Protein AF-A0A7S3TAB7-F1 (afdb_monomer_lite)

Secondary structure (DSSP, 8-state):
----S---SS-EEE-TT--TTSTTBSTTSS-TTEEE-SSTTSTTSPPPGGG---SSS---SS--SS-EEE-TT--TTSTTBSTTSS-TTEEE-SSGGGTTSPPPS--

Radius of gyration: 15.65 Å; chains: 1; bounding box: 39×36×40 Å

Sequence (107 aa):
ESPSPREPMTPYFWDETCTMGQLGCRADGLHDKCRFCGMRPFDSIKCPDNVHIPDNECWFKNEQDMPHYWDPDCKLGELGCWADGIHAQCRFCGKGAYAEIDCPTEQ

pLDDT: mean 90.1, std 11.46, range [40.16, 97.38]

Organism: NCBI:txid141414

Foldseek 3Di:
DDPDQDQDQFQWDFAPVFAPPDAQACVSVPHRRIGGDQAPPRVVHHDDCVSPDDPQFQDTPDDDPFDWDFAPPAAPPDAQACVNRRHRRIGTACDDPRVVHDHDPDD

Structure (mmCIF, N/CA/C/O backbone):
data_AF-A0A7S3TAB7-F1
#
_entry.id   AF-A0A7S3TAB7-F1
#
loop_
_atom_site.group_PDB
_atom_site.id
_atom_site.type_symbol
_atom_site.label_atom_id
_atom_site.label_alt_id
_atom_site.label_comp_id
_atom_site.label_asym_id
_atom_site.label_entity_id
_atom_site.label_seq_id
_atom_site.pdbx_PDB_ins_code
_atom_site.Cartn_x
_atom_site.Cartn_y
_atom_site.Cartn_z
_atom_site.occupancy
_atom_site.B_iso_or_equiv
_atom_site.auth_seq_id
_atom_site.auth_comp_id
_atom_site.auth_asym_id
_atom_site.auth_atom_id
_atom_site.pdbx_PDB_model_num
ATOM 1 N N . GLU A 1 1 ? 1.694 27.333 -14.365 1.00 40.16 1 GLU A N 1
ATOM 2 C CA . GLU A 1 1 ? 2.476 26.211 -13.816 1.00 40.16 1 GLU A CA 1
ATOM 3 C C . GLU A 1 1 ? 1.849 24.925 -14.329 1.00 40.16 1 GLU A C 1
ATOM 5 O O . GLU A 1 1 ? 0.667 24.706 -14.098 1.00 40.16 1 GLU A O 1
ATOM 10 N N . SER A 1 2 ? 2.560 24.169 -15.164 1.00 46.19 2 SER A N 1
ATOM 11 C CA . SER A 1 2 ? 2.067 22.873 -15.647 1.00 46.19 2 SER A CA 1
ATOM 12 C C . SER A 1 2 ? 2.182 21.869 -14.500 1.00 46.19 2 SER A C 1
ATOM 14 O O . SER A 1 2 ? 3.268 21.792 -13.926 1.00 46.19 2 SER A O 1
ATOM 16 N N . PRO A 1 3 ? 1.133 21.106 -14.142 1.00 49.75 3 PRO A N 1
ATOM 17 C CA . PRO A 1 3 ? 1.284 20.067 -13.136 1.00 49.75 3 PRO A CA 1
ATOM 18 C C . PRO A 1 3 ? 2.304 19.050 -13.654 1.00 49.75 3 PRO A C 1
ATOM 20 O O . PRO A 1 3 ? 2.165 18.540 -14.770 1.00 49.75 3 PRO A O 1
ATOM 23 N N . SER A 1 4 ? 3.348 18.814 -12.859 1.00 59.00 4 SER A N 1
ATOM 24 C CA . SER A 1 4 ? 4.349 17.767 -13.062 1.00 59.00 4 SER A CA 1
ATOM 25 C C . SER A 1 4 ? 3.677 16.451 -13.478 1.00 59.00 4 SER A C 1
ATOM 27 O O . SER A 1 4 ? 2.543 16.204 -13.049 1.00 59.00 4 SER A O 1
ATOM 29 N N . PRO A 1 5 ? 4.321 15.606 -14.312 1.00 56.56 5 PRO A N 1
ATOM 30 C CA . PRO A 1 5 ? 3.785 14.285 -14.637 1.00 56.56 5 PRO A CA 1
ATOM 31 C C . PRO A 1 5 ? 3.386 13.607 -13.327 1.00 56.56 5 PRO A C 1
ATOM 33 O O . PRO A 1 5 ? 4.208 13.493 -12.424 1.00 56.56 5 PRO A O 1
ATOM 36 N N . ARG A 1 6 ? 2.084 13.322 -13.194 1.00 66.06 6 ARG A N 1
ATOM 37 C CA . ARG A 1 6 ? 1.421 12.982 -11.929 1.00 66.06 6 ARG A CA 1
ATOM 38 C C . ARG A 1 6 ? 2.211 11.883 -11.255 1.00 66.06 6 ARG A C 1
ATOM 40 O O . ARG A 1 6 ? 2.212 10.755 -11.746 1.00 66.06 6 ARG A O 1
ATOM 47 N N . GLU A 1 7 ? 2.896 12.220 -10.174 1.00 74.88 7 GLU A N 1
ATOM 48 C CA . GLU A 1 7 ? 3.631 11.193 -9.475 1.00 74.88 7 GLU A CA 1
ATOM 49 C C . GLU A 1 7 ? 2.651 10.109 -8.998 1.00 74.88 7 GLU A C 1
ATOM 51 O O . GLU A 1 7 ? 1.561 10.442 -8.519 1.00 74.88 7 GLU A O 1
ATOM 56 N N . PRO A 1 8 ? 3.002 8.821 -9.123 1.00 84.31 8 PRO A N 1
ATOM 57 C CA . PRO A 1 8 ? 2.104 7.749 -8.715 1.00 84.31 8 PRO A CA 1
ATOM 58 C C . PRO A 1 8 ? 1.806 7.789 -7.214 1.00 84.31 8 PRO A C 1
ATOM 60 O O . PRO A 1 8 ? 2.683 8.164 -6.437 1.00 84.31 8 PRO A O 1
ATOM 63 N N . MET A 1 9 ? 0.598 7.368 -6.815 1.00 86.94 9 MET A N 1
ATOM 64 C CA . MET A 1 9 ? 0.175 7.283 -5.403 1.00 86.94 9 MET A CA 1
ATOM 65 C C . MET A 1 9 ? 0.739 6.030 -4.709 1.00 86.94 9 MET A C 1
ATOM 67 O O . MET A 1 9 ? 1.416 6.143 -3.701 1.00 86.94 9 MET A O 1
ATOM 71 N N . THR A 1 10 ? 0.534 4.840 -5.273 1.00 92.12 10 THR A N 1
ATOM 72 C CA . THR A 1 10 ? 1.627 4.106 -5.918 1.00 92.12 10 THR A CA 1
ATOM 73 C C . THR A 1 10 ? 3.027 4.063 -5.275 1.00 92.12 10 THR A C 1
ATOM 75 O O . THR A 1 10 ? 3.862 4.729 -5.881 1.00 92.12 10 THR A O 1
ATOM 78 N N . PRO A 1 11 ? 3.389 3.366 -4.171 1.00 94.12 11 PRO A N 1
ATOM 79 C CA . PRO A 1 11 ? 4.804 3.273 -3.799 1.00 94.12 11 PRO A CA 1
ATOM 80 C C . PRO A 1 11 ? 5.611 2.627 -4.927 1.00 94.12 11 PRO A C 1
ATOM 82 O O . PRO A 1 11 ? 5.169 1.651 -5.542 1.00 94.12 11 PRO A O 1
ATOM 85 N N . TYR A 1 12 ? 6.792 3.167 -5.211 1.00 94.75 12 TYR A N 1
ATOM 86 C CA . TYR A 1 12 ? 7.675 2.637 -6.242 1.00 94.75 12 TYR A CA 1
ATOM 87 C C . TYR A 1 12 ? 9.140 2.776 -5.855 1.00 94.75 12 TYR A C 1
ATOM 89 O O . TYR A 1 12 ? 9.517 3.600 -5.024 1.00 94.75 12 TYR A O 1
ATOM 97 N N . PHE A 1 13 ? 9.976 1.971 -6.498 1.00 95.75 13 PHE A N 1
ATOM 98 C CA . PHE A 1 13 ? 11.422 2.011 -6.352 1.00 95.75 13 PHE A CA 1
ATOM 99 C C . PHE A 1 13 ? 12.106 1.718 -7.688 1.00 95.75 13 PHE A C 1
ATOM 101 O O . PHE A 1 13 ? 11.468 1.315 -8.663 1.00 95.75 13 PHE A O 1
ATOM 108 N N . TRP A 1 14 ? 13.414 1.948 -7.738 1.00 95.75 14 TRP A N 1
ATOM 109 C CA . TRP A 1 14 ? 14.228 1.589 -8.892 1.00 95.75 14 TRP A CA 1
ATOM 110 C C . TRP A 1 14 ? 14.688 0.132 -8.780 1.00 95.75 14 TRP A C 1
ATOM 112 O O . TRP A 1 14 ? 15.402 -0.224 -7.844 1.00 95.75 14 TRP A O 1
ATOM 122 N N . ASP A 1 15 ? 14.287 -0.701 -9.736 1.00 96.75 15 ASP A N 1
ATOM 123 C CA . ASP A 1 15 ? 14.603 -2.127 -9.802 1.00 96.75 15 ASP A CA 1
ATOM 124 C C . ASP A 1 15 ? 15.358 -2.438 -11.102 1.00 96.75 15 ASP A C 1
ATOM 126 O O . ASP A 1 15 ? 14.782 -2.470 -12.189 1.00 96.75 15 ASP A O 1
ATOM 130 N N . GLU A 1 16 ? 16.658 -2.723 -10.996 1.00 96.50 16 GLU A N 1
ATOM 131 C CA . GLU A 1 16 ? 17.510 -3.076 -12.142 1.00 96.50 16 GLU A CA 1
ATOM 132 C C . GLU A 1 16 ? 17.040 -4.343 -12.878 1.00 96.50 16 GLU A C 1
ATOM 134 O O . GLU A 1 16 ? 17.315 -4.517 -14.070 1.00 96.50 16 GLU A O 1
ATOM 139 N N . THR A 1 17 ? 16.293 -5.223 -12.208 1.00 95.88 17 THR A N 1
ATOM 140 C CA . THR A 1 17 ? 15.780 -6.474 -12.789 1.00 95.88 17 THR A CA 1
ATOM 141 C C . THR A 1 17 ? 14.441 -6.300 -13.506 1.00 95.88 17 THR A C 1
ATOM 143 O O . THR A 1 17 ? 14.031 -7.176 -14.268 1.00 95.88 17 THR A O 1
ATOM 146 N N . CYS A 1 18 ? 13.788 -5.154 -13.310 1.00 96.94 18 CYS A N 1
ATOM 147 C CA . CYS A 1 18 ? 12.490 -4.821 -13.877 1.00 96.94 18 CYS A CA 1
ATOM 148 C C . CYS A 1 18 ? 12.607 -4.509 -15.377 1.00 96.94 18 CYS A C 1
ATOM 150 O O . CYS A 1 18 ? 13.552 -3.866 -15.847 1.00 96.94 18 CYS A O 1
ATOM 152 N N . THR A 1 19 ? 11.676 -5.039 -16.161 1.00 95.62 19 THR A N 1
ATOM 153 C CA . THR A 1 19 ? 11.628 -4.932 -17.621 1.00 95.62 19 THR A CA 1
ATOM 154 C C . THR A 1 19 ? 10.183 -4.804 -18.091 1.00 95.62 19 THR A C 1
ATOM 156 O O . THR A 1 19 ? 9.242 -5.220 -17.408 1.00 95.62 19 THR A O 1
ATOM 159 N N . MET A 1 20 ? 9.994 -4.201 -19.267 1.00 90.88 20 MET A N 1
ATOM 160 C CA . MET A 1 20 ? 8.671 -3.969 -19.844 1.00 90.88 20 MET A CA 1
ATOM 161 C C . MET A 1 20 ? 7.840 -5.264 -19.894 1.00 90.88 20 MET A C 1
ATOM 163 O O . MET A 1 20 ? 8.284 -6.288 -20.408 1.00 90.88 20 MET A O 1
ATOM 167 N N . GLY A 1 21 ? 6.613 -5.197 -19.371 1.00 91.00 21 GLY A N 1
ATOM 168 C CA . GLY A 1 21 ? 5.670 -6.320 -19.321 1.00 91.00 21 GLY A CA 1
ATOM 169 C C 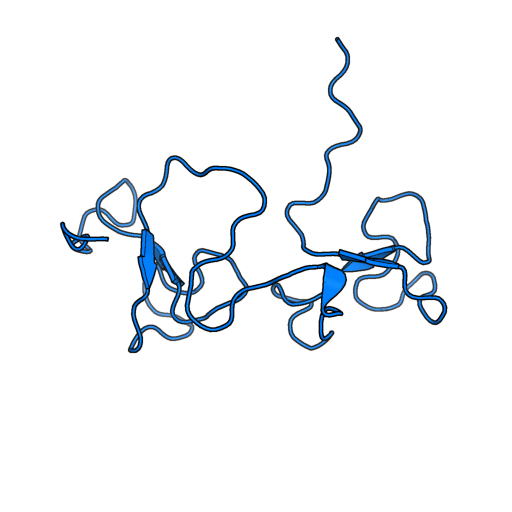. GLY A 1 21 ? 5.667 -7.103 -18.004 1.00 91.00 21 GLY A C 1
ATOM 170 O O . GLY A 1 21 ? 4.735 -7.870 -17.768 1.00 91.00 21 GLY A O 1
ATOM 171 N N . GLN A 1 22 ? 6.645 -6.897 -17.118 1.00 96.12 22 GLN A N 1
ATOM 172 C CA . GLN A 1 22 ? 6.608 -7.467 -15.769 1.00 96.12 22 GLN A CA 1
ATOM 173 C C . GLN A 1 22 ? 5.677 -6.675 -14.837 1.00 96.12 22 GLN A C 1
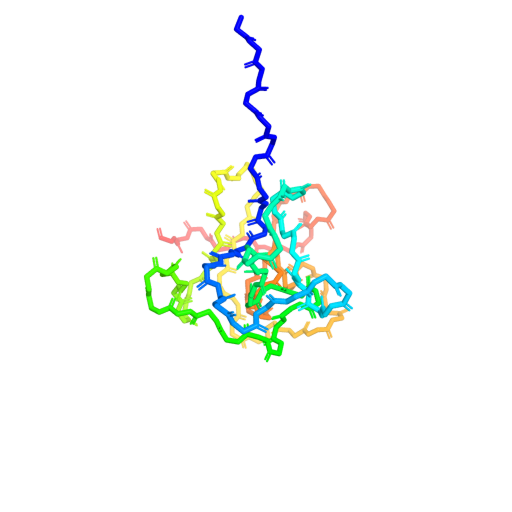ATOM 175 O O . GLN A 1 22 ? 5.454 -5.475 -15.010 1.00 96.12 22 GLN A O 1
ATOM 180 N N . LEU A 1 23 ? 5.150 -7.355 -13.811 1.00 96.31 23 LEU A N 1
ATOM 181 C CA . LEU A 1 23 ? 4.246 -6.758 -12.829 1.00 96.31 23 LEU A CA 1
ATOM 182 C C . LEU A 1 23 ? 4.910 -5.569 -12.115 1.00 96.31 23 LEU A C 1
ATOM 184 O O . LEU A 1 23 ? 5.966 -5.712 -11.491 1.00 96.31 23 LEU A O 1
ATOM 188 N N . GLY A 1 24 ? 4.253 -4.412 -12.201 1.00 94.81 24 GLY A N 1
ATOM 189 C CA . GLY A 1 24 ? 4.663 -3.169 -11.552 1.00 94.81 24 GLY A CA 1
ATOM 190 C C . GLY A 1 24 ? 5.707 -2.356 -12.314 1.00 94.81 24 GLY A C 1
ATOM 191 O O . GLY A 1 24 ? 5.974 -1.237 -11.900 1.00 94.81 24 GLY A O 1
ATOM 192 N N . CYS A 1 25 ? 6.283 -2.870 -13.403 1.00 96.94 25 CYS A N 1
ATOM 193 C CA . CYS A 1 25 ? 7.311 -2.162 -14.165 1.00 96.94 25 CYS A CA 1
ATOM 194 C C . CYS A 1 25 ? 6.757 -0.984 -14.966 1.00 96.94 25 CYS A C 1
ATOM 196 O O . CYS A 1 25 ? 5.587 -0.977 -15.351 1.00 96.94 25 CYS A O 1
ATOM 198 N N . ARG A 1 26 ? 7.628 -0.007 -15.253 1.00 94.38 26 ARG A N 1
ATOM 199 C CA . ARG A 1 26 ? 7.265 1.258 -15.906 1.00 94.38 26 ARG A CA 1
ATOM 200 C C . ARG A 1 26 ? 6.254 2.077 -15.091 1.00 94.38 26 ARG A C 1
ATOM 202 O O . ARG A 1 26 ? 5.334 2.680 -15.642 1.00 94.38 26 ARG A O 1
ATOM 209 N N . ALA A 1 27 ? 6.443 2.098 -13.774 1.00 93.62 27 ALA A N 1
ATOM 210 C CA . ALA A 1 27 ? 5.552 2.735 -12.808 1.00 93.62 27 ALA A CA 1
ATOM 211 C C . ALA A 1 27 ? 5.331 4.242 -13.048 1.00 93.62 27 ALA A C 1
ATOM 213 O O . ALA A 1 27 ? 4.232 4.753 -12.847 1.00 93.62 27 ALA A O 1
ATOM 214 N N . ASP A 1 28 ? 6.346 4.951 -13.536 1.00 90.81 28 ASP A N 1
ATOM 215 C CA . ASP A 1 28 ? 6.276 6.378 -13.881 1.00 90.81 28 ASP A CA 1
ATOM 216 C C . ASP A 1 28 ? 5.837 6.644 -15.337 1.00 90.81 28 ASP A C 1
ATOM 218 O O . ASP A 1 28 ? 5.796 7.789 -15.787 1.00 90.81 28 ASP A O 1
ATOM 222 N N . GLY A 1 29 ? 5.530 5.592 -16.104 1.00 90.00 29 GLY A N 1
ATOM 223 C CA . GLY A 1 29 ? 5.174 5.676 -17.521 1.00 90.00 29 GLY A CA 1
ATOM 224 C C . GLY A 1 29 ? 6.350 5.939 -18.471 1.00 90.00 29 GLY A C 1
ATOM 225 O O . GLY A 1 29 ? 6.142 5.959 -19.690 1.00 90.00 29 GLY A O 1
ATOM 226 N N . LEU A 1 30 ? 7.576 6.089 -17.956 1.00 92.00 30 LEU A N 1
ATOM 227 C CA . LEU A 1 30 ? 8.761 6.484 -18.719 1.00 92.00 30 LEU A CA 1
ATOM 228 C C . LEU A 1 30 ? 9.890 5.448 -18.647 1.00 92.00 30 LEU A C 1
ATOM 230 O O . LEU A 1 30 ? 10.389 5.036 -19.698 1.00 92.00 30 LEU A O 1
ATOM 234 N N . HIS A 1 31 ? 10.266 5.011 -17.446 1.00 93.12 31 HIS A N 1
ATOM 235 C CA . HIS A 1 31 ? 11.436 4.172 -17.202 1.00 93.12 31 HIS A CA 1
ATOM 236 C C . HIS A 1 31 ? 11.040 2.733 -16.882 1.00 93.12 31 HIS A C 1
ATOM 238 O O . HIS A 1 31 ? 10.377 2.467 -15.883 1.00 93.12 31 HIS A O 1
ATOM 244 N N . ASP A 1 32 ? 11.536 1.773 -17.664 1.00 95.88 32 ASP A N 1
ATOM 245 C CA . ASP A 1 32 ? 11.229 0.348 -17.461 1.00 95.88 32 ASP A CA 1
ATOM 246 C C . ASP A 1 32 ? 11.718 -0.196 -16.110 1.00 95.88 32 ASP A C 1
ATOM 248 O O . ASP A 1 32 ? 11.195 -1.201 -15.639 1.00 95.88 32 ASP A O 1
ATOM 252 N N . LYS A 1 33 ? 12.691 0.478 -15.484 1.00 96.69 33 LYS A N 1
ATOM 253 C CA . LYS A 1 33 ? 13.257 0.137 -14.169 1.00 96.69 33 LYS A CA 1
ATOM 254 C C . LYS A 1 33 ? 12.471 0.700 -12.988 1.00 96.69 33 LYS A C 1
ATOM 256 O O . LYS A 1 33 ? 12.700 0.292 -11.856 1.00 96.69 33 LYS A O 1
ATOM 261 N N . CYS A 1 34 ? 11.551 1.632 -13.222 1.00 95.38 34 CYS A N 1
ATOM 262 C CA . CYS A 1 34 ? 10.688 2.151 -12.170 1.00 95.38 34 CYS A CA 1
ATOM 263 C C . CYS A 1 34 ? 9.601 1.110 -11.871 1.00 95.38 34 CYS A C 1
ATOM 265 O O . CYS A 1 34 ? 8.826 0.766 -12.770 1.00 95.38 34 CYS A O 1
ATOM 267 N N . ARG A 1 35 ? 9.560 0.581 -10.642 1.00 97.19 35 ARG A N 1
ATOM 268 C CA . ARG A 1 35 ? 8.695 -0.543 -10.266 1.00 97.19 35 ARG A CA 1
ATOM 269 C C . ARG A 1 35 ? 7.796 -0.229 -9.078 1.00 97.19 35 ARG A C 1
ATOM 271 O O . ARG A 1 35 ? 8.292 0.177 -8.033 1.00 97.19 35 ARG A O 1
ATOM 278 N N . PHE A 1 36 ? 6.498 -0.490 -9.210 1.00 96.62 36 PHE A N 1
ATOM 279 C CA . PHE A 1 36 ? 5.550 -0.445 -8.097 1.00 96.62 36 PHE A CA 1
ATOM 280 C C . PHE A 1 36 ? 5.788 -1.557 -7.070 1.00 96.62 36 PHE A C 1
ATOM 282 O O . PHE A 1 36 ? 6.191 -2.665 -7.430 1.00 96.62 36 PHE A O 1
ATOM 289 N N . CYS A 1 37 ? 5.493 -1.273 -5.802 1.00 95.81 37 CYS A N 1
ATOM 290 C CA . CYS A 1 37 ? 5.656 -2.208 -4.690 1.00 95.81 37 CYS A CA 1
ATOM 291 C C . CYS A 1 37 ? 4.638 -1.948 -3.567 1.00 95.81 37 CYS A C 1
ATOM 293 O O . CYS A 1 37 ? 4.058 -0.864 -3.501 1.00 95.81 37 CYS A O 1
ATOM 295 N N . GLY A 1 38 ? 4.437 -2.933 -2.684 1.00 92.94 38 GLY A N 1
ATOM 296 C CA . GLY A 1 38 ? 3.719 -2.828 -1.401 1.00 92.94 38 GLY A CA 1
ATOM 297 C C . GLY A 1 38 ? 2.197 -2.665 -1.484 1.00 92.94 38 GLY A C 1
ATOM 298 O O . GLY A 1 38 ? 1.460 -3.358 -0.793 1.00 92.94 38 GLY A O 1
ATOM 299 N N . MET A 1 39 ? 1.711 -1.783 -2.350 1.00 93.56 39 MET A N 1
ATOM 300 C CA . MET A 1 39 ? 0.290 -1.493 -2.525 1.00 93.56 39 MET A CA 1
ATOM 301 C C . MET A 1 39 ? -0.327 -2.408 -3.572 1.00 93.56 39 MET A C 1
ATOM 303 O O . MET A 1 39 ? 0.250 -2.626 -4.638 1.00 93.56 39 MET A O 1
ATOM 307 N N . ARG A 1 40 ? -1.542 -2.894 -3.318 1.00 90.31 40 ARG A N 1
ATOM 308 C CA . ARG A 1 40 ? -2.252 -3.795 -4.233 1.00 90.31 40 ARG A CA 1
ATOM 309 C C . ARG A 1 40 ? -2.455 -3.159 -5.618 1.00 90.31 40 ARG A C 1
ATOM 311 O O . ARG A 1 40 ? -2.853 -1.997 -5.702 1.00 90.31 40 ARG A O 1
ATOM 318 N N . PRO A 1 41 ? -2.244 -3.914 -6.713 1.00 92.38 41 PRO A N 1
ATOM 319 C CA . PRO A 1 41 ? -1.968 -5.359 -6.784 1.00 92.38 41 PRO A CA 1
ATOM 320 C C . PRO A 1 41 ? -0.471 -5.740 -6.715 1.00 92.38 41 PRO A C 1
ATOM 322 O O . PRO A 1 41 ? -0.089 -6.827 -7.138 1.00 92.38 41 PRO A O 1
ATOM 325 N N . PHE A 1 42 ? 0.393 -4.839 -6.253 1.00 95.06 42 PHE A N 1
ATOM 326 C CA . PHE A 1 42 ? 1.847 -5.008 -6.168 1.00 95.06 42 PHE A CA 1
ATOM 327 C C . PHE A 1 42 ? 2.320 -5.411 -4.765 1.00 95.06 42 PHE A C 1
ATOM 329 O O . PHE A 1 42 ? 3.512 -5.342 -4.482 1.00 95.06 42 PHE A O 1
ATOM 336 N N . ASP A 1 43 ? 1.413 -5.862 -3.899 1.00 91.31 43 ASP A N 1
ATOM 337 C CA . ASP A 1 43 ? 1.692 -6.310 -2.528 1.00 91.31 43 ASP A CA 1
ATOM 338 C C . ASP A 1 43 ? 2.659 -7.504 -2.476 1.00 91.31 43 ASP A C 1
ATOM 340 O O . ASP A 1 43 ? 3.433 -7.648 -1.533 1.00 91.31 43 ASP A O 1
ATOM 344 N N . SER A 1 44 ? 2.719 -8.309 -3.543 1.00 94.19 44 SER A N 1
ATOM 345 C CA . SER A 1 44 ? 3.722 -9.371 -3.689 1.00 94.19 44 SER A CA 1
ATOM 346 C C . SER A 1 44 ? 5.149 -8.855 -3.927 1.00 94.19 44 SER A C 1
ATOM 348 O O . SER A 1 44 ? 6.102 -9.632 -3.876 1.00 94.19 44 SER A O 1
ATOM 350 N N . ILE A 1 45 ? 5.313 -7.573 -4.269 1.00 95.31 45 ILE A N 1
ATOM 351 C CA . ILE A 1 45 ? 6.608 -6.934 -4.518 1.00 95.31 45 ILE A CA 1
ATOM 352 C C . ILE A 1 45 ? 6.964 -6.136 -3.266 1.00 95.31 45 ILE A C 1
ATOM 354 O O . ILE A 1 45 ? 6.385 -5.083 -3.002 1.00 95.31 45 ILE A O 1
ATOM 358 N N . LYS A 1 46 ? 7.933 -6.635 -2.492 1.00 92.56 46 LYS A N 1
ATOM 359 C CA . LYS A 1 46 ? 8.403 -5.955 -1.282 1.00 92.56 46 LYS A CA 1
ATOM 360 C C . LYS A 1 46 ? 9.089 -4.637 -1.649 1.00 92.56 46 LYS A C 1
ATOM 362 O O . LYS A 1 46 ? 10.004 -4.629 -2.472 1.00 92.56 46 LYS A O 1
ATOM 367 N N . CYS A 1 47 ? 8.667 -3.543 -1.018 1.00 93.62 47 CYS A N 1
ATOM 368 C CA . CYS A 1 47 ? 9.369 -2.272 -1.138 1.00 93.62 47 CYS A CA 1
ATOM 369 C C . CYS A 1 47 ? 10.707 -2.314 -0.380 1.00 93.62 47 CYS A C 1
ATOM 371 O O . CYS A 1 47 ? 10.780 -2.914 0.695 1.00 93.62 47 CYS A O 1
ATOM 373 N N . PRO A 1 48 ? 11.762 -1.681 -0.910 1.00 93.44 48 PRO A N 1
ATOM 374 C CA . PRO A 1 48 ? 12.999 -1.483 -0.167 1.00 93.44 48 PRO A CA 1
ATOM 375 C C . PRO A 1 48 ? 12.818 -0.449 0.955 1.00 93.44 48 PRO A C 1
ATOM 377 O O . PRO A 1 48 ? 11.931 0.406 0.893 1.00 93.44 48 PRO A O 1
ATOM 380 N N . ASP A 1 49 ? 13.700 -0.493 1.954 1.00 88.81 49 ASP A N 1
ATOM 381 C CA . ASP A 1 49 ? 13.596 0.327 3.173 1.00 88.81 49 ASP A CA 1
ATOM 382 C C . ASP A 1 49 ? 13.592 1.843 2.889 1.00 88.81 49 ASP A C 1
ATOM 384 O O . ASP A 1 49 ? 13.014 2.623 3.643 1.00 88.81 49 ASP A O 1
ATOM 388 N N . ASN A 1 50 ? 14.173 2.283 1.765 1.00 87.12 50 ASN A N 1
ATOM 389 C CA . ASN A 1 50 ? 14.198 3.694 1.367 1.00 87.12 50 ASN A CA 1
ATOM 390 C C . ASN A 1 50 ? 12.842 4.244 0.885 1.00 87.12 50 ASN A C 1
ATOM 392 O O . ASN A 1 50 ? 12.735 5.451 0.687 1.00 87.12 50 ASN A O 1
ATOM 396 N N . VAL A 1 51 ? 11.828 3.395 0.679 1.00 89.31 51 VAL A N 1
ATOM 397 C CA . VAL A 1 51 ? 10.444 3.818 0.373 1.00 89.31 51 VAL A CA 1
ATOM 398 C C . VAL A 1 51 ? 9.642 4.092 1.658 1.00 89.31 51 VAL A C 1
ATOM 400 O O . VAL A 1 51 ? 8.582 4.701 1.583 1.00 89.31 51 VAL A O 1
ATOM 403 N N . HIS A 1 52 ? 10.176 3.702 2.826 1.00 87.56 52 HIS A N 1
ATOM 404 C CA . HIS A 1 52 ? 9.640 3.922 4.176 1.00 87.56 52 HIS A CA 1
ATOM 405 C C . HIS A 1 52 ? 8.109 3.817 4.282 1.00 87.56 52 HIS A C 1
ATOM 407 O O . HIS A 1 52 ? 7.382 4.814 4.333 1.00 87.56 52 HIS A O 1
ATOM 413 N N . ILE A 1 53 ? 7.635 2.576 4.343 1.00 91.00 53 ILE A N 1
ATOM 414 C CA . ILE A 1 53 ? 6.248 2.237 4.656 1.00 91.00 53 ILE A CA 1
ATOM 415 C C . ILE A 1 53 ? 6.235 1.758 6.117 1.00 91.00 53 ILE A C 1
ATOM 417 O O . ILE A 1 53 ? 6.933 0.787 6.409 1.00 91.00 53 ILE A O 1
ATOM 421 N N . PRO A 1 54 ? 5.533 2.440 7.039 1.00 91.50 54 PRO A N 1
ATOM 422 C CA . PRO A 1 54 ? 5.452 2.022 8.435 1.00 91.50 54 PRO A CA 1
ATOM 423 C C . PRO A 1 54 ? 4.620 0.743 8.570 1.00 91.50 54 PRO A C 1
ATOM 425 O O . PRO A 1 54 ? 3.593 0.614 7.920 1.00 91.50 54 PRO A O 1
ATOM 428 N N . ASP A 1 55 ? 5.028 -0.174 9.450 1.00 89.38 55 ASP A N 1
ATOM 429 C CA . ASP A 1 55 ? 4.350 -1.472 9.610 1.00 89.38 55 ASP A CA 1
ATOM 430 C C . ASP A 1 55 ? 3.023 -1.391 10.393 1.00 89.38 55 ASP A C 1
ATOM 432 O O . ASP A 1 55 ? 2.172 -2.270 10.262 1.00 89.38 55 ASP A O 1
ATOM 436 N N . ASN A 1 56 ? 2.859 -0.364 11.235 1.00 92.06 56 ASN A N 1
ATOM 437 C CA . ASN A 1 56 ? 1.766 -0.252 12.213 1.00 92.06 56 ASN A CA 1
ATOM 438 C C . ASN A 1 56 ? 0.964 1.054 12.084 1.00 92.06 56 ASN A C 1
ATOM 440 O O . ASN A 1 56 ? 0.284 1.457 13.026 1.00 92.06 56 ASN A O 1
ATOM 444 N N . GLU A 1 57 ? 1.082 1.741 10.950 1.00 92.81 57 GLU A N 1
ATOM 445 C CA . GLU A 1 57 ? 0.390 3.000 10.686 1.00 92.81 57 GLU A CA 1
ATOM 446 C C . GLU A 1 57 ? -0.104 3.030 9.239 1.00 92.81 57 GLU A C 1
ATOM 448 O O . GLU A 1 57 ? 0.471 2.407 8.346 1.00 92.81 57 GLU A O 1
ATOM 453 N N . CYS A 1 58 ? -1.181 3.774 9.000 1.00 93.56 58 CYS A N 1
ATOM 454 C CA . CYS A 1 58 ? -1.661 4.021 7.648 1.00 93.56 58 CYS A CA 1
ATOM 455 C C . CYS A 1 58 ? -0.608 4.779 6.833 1.00 93.56 58 CYS A C 1
ATOM 457 O O . CYS A 1 58 ? -0.068 5.786 7.293 1.00 93.56 58 CYS A O 1
ATOM 459 N N . TRP A 1 59 ? -0.360 4.348 5.597 1.00 93.12 59 TRP A N 1
ATOM 460 C CA . TRP A 1 59 ? 0.597 5.020 4.720 1.00 93.12 59 TRP A CA 1
ATOM 461 C C . TRP A 1 59 ? -0.102 5.760 3.585 1.00 93.12 59 TRP A C 1
ATOM 463 O O . TRP A 1 59 ? -0.751 5.159 2.737 1.00 93.12 59 TRP A O 1
ATOM 473 N N . PHE A 1 60 ? 0.097 7.070 3.488 1.00 90.31 60 PHE A N 1
ATOM 474 C CA . PHE A 1 60 ? -0.385 7.842 2.349 1.00 90.31 60 PHE A CA 1
ATOM 475 C C . PHE A 1 60 ? 0.736 8.689 1.781 1.00 90.31 60 PHE A C 1
ATOM 477 O O . PHE A 1 60 ? 1.425 9.401 2.505 1.00 90.31 60 PHE A O 1
ATOM 484 N N . LYS A 1 61 ? 0.898 8.642 0.457 1.00 85.94 61 LYS A N 1
ATOM 485 C CA . LYS A 1 61 ? 1.902 9.462 -0.222 1.00 85.94 61 LYS A CA 1
ATOM 486 C C . LYS A 1 61 ? 1.663 10.965 -0.034 1.00 85.94 61 LYS A C 1
ATOM 488 O O . LYS A 1 61 ? 2.614 11.728 0.072 1.00 85.94 61 LYS A O 1
ATOM 493 N N . ASN A 1 62 ? 0.398 11.374 -0.044 1.00 84.19 62 ASN A N 1
ATOM 494 C CA . ASN A 1 62 ? -0.024 12.759 0.126 1.00 84.19 62 ASN A CA 1
ATOM 495 C C . ASN A 1 62 ? -1.010 12.843 1.289 1.00 84.19 62 ASN A C 1
ATOM 497 O O . ASN A 1 62 ? -1.688 11.860 1.589 1.00 84.19 62 ASN A O 1
ATOM 501 N N . GLU A 1 63 ? -1.128 14.031 1.878 1.00 79.81 63 GLU A N 1
ATOM 502 C CA . GLU A 1 63 ? -2.153 14.319 2.879 1.00 79.81 63 GLU A CA 1
ATOM 503 C C . GLU A 1 63 ? -3.554 14.009 2.327 1.00 79.81 63 GLU A C 1
ATOM 505 O O . GLU A 1 63 ? -3.858 14.280 1.159 1.00 79.81 63 GLU A O 1
ATOM 510 N N . GLN A 1 64 ? -4.397 13.398 3.159 1.00 81.06 64 GLN A N 1
ATOM 511 C CA . GLN A 1 64 ? -5.749 13.009 2.789 1.00 81.06 64 GLN A CA 1
ATOM 512 C C . GLN A 1 64 ? -6.775 13.654 3.715 1.00 81.06 64 GLN A C 1
ATOM 514 O O . GLN A 1 64 ? -6.712 13.501 4.929 1.00 81.06 64 GLN A O 1
ATOM 519 N N . ASP A 1 65 ? -7.807 14.261 3.127 1.00 87.75 65 ASP A N 1
ATOM 520 C CA . ASP A 1 65 ? -8.958 14.827 3.853 1.00 87.75 65 ASP A CA 1
ATOM 521 C C . ASP A 1 65 ? -9.926 13.768 4.414 1.00 87.75 65 ASP A C 1
ATOM 523 O O . ASP A 1 65 ? -10.980 14.100 4.978 1.00 87.75 65 ASP A O 1
ATOM 527 N N . MET A 1 66 ? -9.667 12.489 4.142 1.00 92.44 66 MET A N 1
ATOM 528 C CA . MET A 1 66 ? -10.533 11.388 4.533 1.00 92.44 66 MET A CA 1
ATOM 529 C C . MET A 1 66 ? -10.081 10.854 5.900 1.00 92.44 66 MET A C 1
ATOM 531 O O . MET A 1 66 ? -8.945 10.385 6.007 1.00 92.44 66 MET A O 1
ATOM 535 N N . PRO A 1 67 ? -10.943 10.900 6.935 1.00 94.31 67 PRO A N 1
ATOM 536 C CA . PRO A 1 67 ? -10.600 10.359 8.238 1.00 94.31 67 PRO A CA 1
ATOM 537 C C . PRO A 1 67 ? -10.297 8.870 8.131 1.00 94.31 67 PRO A C 1
ATOM 539 O O . PRO A 1 67 ? -11.013 8.119 7.456 1.00 94.31 67 PRO A O 1
ATOM 542 N N . HIS A 1 68 ? -9.248 8.455 8.822 1.00 94.62 68 HIS A N 1
ATOM 543 C CA . HIS A 1 68 ? -8.826 7.071 8.897 1.00 94.62 68 HIS A CA 1
ATOM 544 C C . HIS A 1 68 ? -8.241 6.778 10.273 1.00 94.62 68 HIS A C 1
ATOM 546 O O . HIS A 1 68 ? -7.896 7.694 11.016 1.00 94.62 68 HIS A O 1
ATOM 552 N N . TYR A 1 69 ? -8.131 5.501 10.610 1.00 95.69 69 TYR A N 1
ATOM 553 C CA . 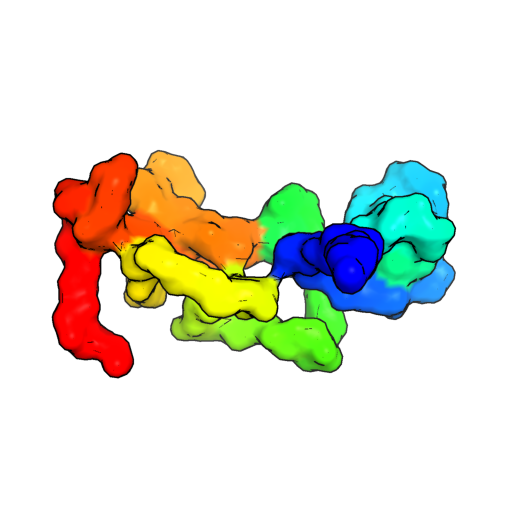TYR A 1 69 ? -7.448 5.037 11.809 1.00 95.69 69 TYR A CA 1
ATOM 554 C C . TYR A 1 69 ? -6.865 3.642 11.587 1.00 95.69 69 TYR A C 1
ATOM 556 O O . TYR A 1 69 ? -7.208 2.955 10.620 1.00 95.69 69 TYR A O 1
ATOM 564 N N . TRP A 1 70 ? -5.972 3.234 12.485 1.00 96.06 70 TRP A N 1
ATOM 565 C CA . TRP A 1 70 ? -5.433 1.881 12.506 1.00 96.06 70 TRP A CA 1
ATOM 566 C C . TRP A 1 70 ? -6.358 0.947 13.292 1.00 96.06 70 TRP A C 1
ATOM 568 O O . TRP A 1 70 ? -6.533 1.102 14.501 1.00 96.06 70 TRP A O 1
ATOM 578 N N . ASP A 1 71 ? -6.940 -0.027 12.602 1.00 96.56 71 ASP A N 1
ATOM 579 C CA . ASP A 1 71 ? -7.861 -1.027 13.135 1.00 96.56 71 ASP A CA 1
ATOM 580 C C . ASP A 1 71 ? -7.229 -2.430 13.021 1.00 96.56 71 ASP A C 1
ATOM 582 O O . ASP A 1 71 ? -7.212 -3.012 11.933 1.00 96.56 71 ASP A O 1
ATOM 586 N N . PRO A 1 72 ? -6.699 -3.011 14.114 1.00 95.50 72 PRO A N 1
ATOM 587 C CA . PRO A 1 72 ? -6.065 -4.331 14.083 1.00 95.50 72 PRO A CA 1
ATOM 588 C C . PRO A 1 72 ? -6.980 -5.471 13.612 1.00 95.50 72 PRO A C 1
ATOM 590 O O . PRO A 1 72 ? -6.471 -6.491 13.144 1.00 95.50 72 PRO A O 1
ATOM 593 N N . ASP A 1 73 ? -8.302 -5.307 13.728 1.00 95.50 73 ASP A N 1
ATOM 594 C CA . ASP A 1 73 ? -9.298 -6.325 13.377 1.00 95.50 73 ASP A CA 1
ATOM 595 C C . ASP A 1 73 ? -9.804 -6.196 11.927 1.00 95.50 73 ASP A C 1
ATOM 597 O O . ASP A 1 73 ? -10.491 -7.093 11.418 1.00 95.50 73 ASP A O 1
ATOM 601 N N . CYS A 1 74 ? -9.436 -5.110 11.238 1.00 96.69 74 CYS A N 1
ATOM 602 C CA . CYS A 1 74 ? -9.825 -4.844 9.857 1.00 96.69 74 CYS A CA 1
ATOM 603 C C . CYS A 1 74 ? -9.219 -5.868 8.892 1.00 96.69 74 CYS A C 1
ATOM 605 O O . CYS A 1 74 ? -8.011 -6.128 8.888 1.00 96.69 74 CYS A O 1
ATOM 607 N N . LYS A 1 75 ? -10.046 -6.413 7.996 1.00 95.69 75 LYS A N 1
ATOM 608 C CA . LYS A 1 75 ? -9.601 -7.373 6.976 1.00 95.69 75 LYS A CA 1
ATOM 609 C C . LYS A 1 75 ? -10.216 -7.120 5.607 1.00 95.69 75 LYS A C 1
ATOM 611 O O . LYS A 1 75 ? -11.139 -6.332 5.417 1.00 95.69 75 LYS A O 1
ATOM 616 N N . LEU A 1 76 ? -9.672 -7.813 4.608 1.00 91.31 76 LEU A N 1
ATOM 617 C CA . LEU A 1 76 ? -10.145 -7.703 3.232 1.00 91.31 76 LEU A CA 1
ATOM 618 C C . LEU A 1 76 ? -11.643 -8.025 3.121 1.00 91.31 76 LEU A C 1
ATOM 620 O O . LEU A 1 76 ? -12.087 -9.085 3.555 1.00 91.31 76 LEU A O 1
ATOM 624 N N . GLY A 1 77 ? -12.386 -7.133 2.466 1.00 93.31 77 GLY A N 1
ATOM 625 C CA . GLY A 1 77 ? -13.821 -7.277 2.213 1.00 93.31 77 GLY A CA 1
ATOM 626 C C . GLY A 1 77 ? -14.709 -6.552 3.224 1.00 93.31 77 GLY A C 1
ATOM 627 O O . GLY A 1 77 ? -15.906 -6.431 2.980 1.00 93.31 77 GLY A O 1
ATOM 628 N N . GLU A 1 78 ? -14.146 -6.036 4.317 1.00 96.56 78 GLU A N 1
ATOM 629 C CA . GLU A 1 78 ? -14.880 -5.211 5.275 1.00 96.56 78 GLU A CA 1
ATOM 630 C C . GLU A 1 78 ? -14.878 -3.731 4.872 1.00 96.56 78 GLU A C 1
ATOM 632 O O . GLU A 1 78 ? -13.941 -3.229 4.246 1.00 96.56 78 GLU A O 1
ATOM 637 N N . LEU A 1 79 ? -15.962 -3.026 5.215 1.00 96.69 79 LEU A N 1
ATOM 638 C CA . LEU A 1 79 ? -16.154 -1.631 4.830 1.00 96.69 79 LEU A CA 1
ATOM 639 C C . LEU A 1 79 ? -15.088 -0.738 5.478 1.00 96.69 79 LEU A C 1
ATOM 641 O O . LEU A 1 79 ? -14.940 -0.708 6.703 1.00 96.69 79 LEU A O 1
ATOM 645 N N . GLY A 1 80 ? -14.385 0.015 4.634 1.00 95.44 80 GLY A N 1
ATOM 646 C CA . GLY A 1 80 ? -13.364 0.979 5.035 1.00 95.44 80 GLY A CA 1
ATOM 647 C C . GLY A 1 80 ? -11.957 0.405 5.163 1.00 95.44 80 GLY A C 1
ATOM 648 O O . GLY A 1 80 ? -11.028 1.201 5.121 1.00 95.44 80 GLY A O 1
ATOM 649 N N . CYS A 1 81 ? -11.779 -0.917 5.278 1.00 97.06 81 CYS A N 1
ATOM 650 C CA . CYS A 1 81 ? -10.454 -1.540 5.385 1.00 97.06 81 CYS A CA 1
ATOM 651 C C . CYS A 1 81 ? -9.632 -1.368 4.106 1.00 97.06 81 CYS A C 1
ATOM 653 O O . CYS A 1 81 ? -10.195 -1.183 3.024 1.00 97.06 81 CYS A O 1
ATOM 655 N N . TRP A 1 82 ? -8.308 -1.520 4.221 1.00 94.94 82 TRP A N 1
ATOM 656 C CA . TRP A 1 82 ? -7.365 -1.275 3.123 1.00 94.94 82 TRP A CA 1
ATOM 657 C C . TRP A 1 82 ? -7.426 0.158 2.586 1.00 94.94 82 TRP A C 1
ATOM 659 O O . TRP A 1 82 ? -7.274 0.383 1.384 1.00 94.94 82 TRP A O 1
ATOM 669 N N . ALA A 1 83 ? -7.659 1.131 3.464 1.00 94.88 83 ALA A N 1
ATOM 670 C CA . ALA A 1 83 ? -7.803 2.533 3.090 1.00 94.88 83 ALA A CA 1
ATOM 671 C C . ALA A 1 83 ? -6.562 3.093 2.369 1.00 94.88 83 ALA A C 1
ATOM 673 O O . ALA A 1 83 ? -6.698 3.860 1.414 1.00 94.88 83 ALA A O 1
ATOM 674 N N . ASP A 1 84 ? -5.365 2.655 2.763 1.00 93.69 84 ASP A N 1
ATOM 675 C CA . ASP A 1 84 ? -4.097 2.985 2.100 1.00 93.69 84 ASP A CA 1
ATOM 676 C C . ASP A 1 84 ? -3.712 2.037 0.954 1.00 93.69 84 ASP A C 1
ATOM 678 O O . ASP A 1 84 ? -2.731 2.270 0.249 1.00 93.69 84 ASP A O 1
ATOM 682 N N . GLY A 1 85 ? -4.474 0.963 0.741 1.00 92.81 85 GLY A N 1
ATOM 683 C CA . GLY A 1 85 ? -4.179 -0.065 -0.254 1.00 92.81 85 GLY A CA 1
ATOM 684 C C . GLY A 1 85 ? -2.948 -0.930 0.051 1.00 92.81 85 GLY A C 1
ATOM 685 O O . GLY A 1 85 ? -2.588 -1.751 -0.798 1.00 92.81 85 GLY A O 1
ATOM 686 N N . ILE A 1 86 ? -2.327 -0.774 1.226 1.00 94.19 86 ILE A N 1
ATOM 687 C CA . ILE A 1 86 ? -1.118 -1.490 1.665 1.00 94.19 86 ILE A CA 1
ATOM 688 C C . ILE A 1 86 ? -1.419 -2.340 2.897 1.00 94.19 86 ILE A C 1
ATOM 690 O O . ILE A 1 86 ? -1.142 -3.539 2.900 1.00 94.19 86 ILE A O 1
ATOM 694 N N . HIS A 1 87 ? -2.014 -1.739 3.923 1.00 95.12 87 HIS A N 1
ATOM 695 C CA . HIS A 1 87 ? -2.295 -2.382 5.194 1.00 95.12 87 HIS A CA 1
ATOM 696 C C . HIS A 1 87 ? -3.779 -2.697 5.295 1.00 95.12 87 HIS A C 1
ATOM 698 O O . HIS A 1 87 ? -4.636 -1.824 5.147 1.00 95.12 87 HIS A O 1
ATOM 704 N N . ALA A 1 88 ? -4.102 -3.952 5.607 1.00 95.25 88 ALA A N 1
ATOM 705 C CA . ALA A 1 88 ? -5.486 -4.352 5.839 1.00 95.25 88 ALA A CA 1
ATOM 706 C C . ALA A 1 88 ? -6.130 -3.531 6.963 1.00 95.25 88 ALA A C 1
ATOM 708 O O . ALA A 1 88 ? -7.298 -3.163 6.856 1.00 95.25 88 ALA A O 1
ATOM 709 N N . GLN A 1 89 ? -5.324 -3.222 7.978 1.00 96.50 89 GLN A N 1
ATOM 710 C CA . GLN A 1 89 ? -5.673 -2.540 9.214 1.00 96.50 89 GLN A CA 1
ATOM 711 C C . GLN A 1 89 ? -5.977 -1.058 9.024 1.00 96.50 89 GLN A C 1
ATOM 713 O O . GLN A 1 89 ? -6.650 -0.460 9.857 1.00 96.50 89 GLN A O 1
ATOM 718 N N . CYS A 1 90 ? -5.504 -0.441 7.942 1.00 96.31 90 CYS A N 1
ATOM 719 C CA . CYS A 1 90 ? -5.823 0.952 7.696 1.00 96.31 90 CYS A CA 1
ATOM 720 C C . CYS A 1 90 ? -7.299 1.080 7.301 1.00 96.31 90 CYS A C 1
ATOM 722 O O . CYS A 1 90 ? -7.717 0.517 6.281 1.00 96.31 90 CYS A O 1
ATOM 724 N N . ARG A 1 91 ? -8.093 1.811 8.095 1.00 97.38 91 ARG A N 1
ATOM 725 C CA . ARG A 1 91 ? -9.546 1.895 7.922 1.00 97.38 91 ARG A CA 1
ATOM 726 C C . ARG A 1 91 ? -10.052 3.322 7.776 1.00 97.38 91 ARG A C 1
ATOM 728 O O . ARG A 1 91 ? -9.785 4.158 8.630 1.00 97.38 91 ARG A O 1
ATOM 735 N N . PHE A 1 92 ? -10.856 3.586 6.748 1.00 96.75 92 PHE A N 1
ATOM 736 C CA . PHE A 1 92 ? -11.617 4.831 6.618 1.00 96.75 92 PHE A CA 1
ATOM 737 C C . PHE A 1 92 ? -12.816 4.891 7.580 1.00 96.75 92 PHE A C 1
ATOM 739 O O . PHE A 1 92 ? -13.483 3.879 7.800 1.00 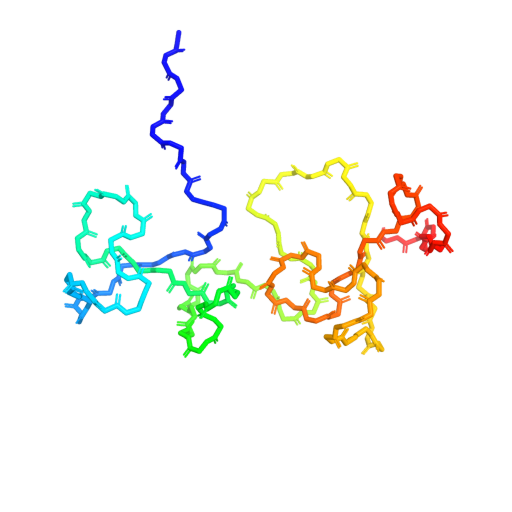96.75 92 PHE A O 1
ATOM 746 N N . CYS A 1 93 ? -13.134 6.084 8.098 1.00 96.88 93 CYS A N 1
ATOM 747 C CA . CYS A 1 93 ? -14.221 6.294 9.065 1.00 96.88 93 CYS A CA 1
ATOM 748 C C . CYS A 1 93 ? -14.895 7.680 8.947 1.00 96.88 93 CYS A C 1
ATOM 750 O O . CYS A 1 93 ? -14.406 8.572 8.250 1.00 96.88 93 CYS A O 1
ATOM 752 N N . GLY A 1 94 ? -16.043 7.862 9.611 1.00 95.25 94 GLY A N 1
ATOM 753 C CA . GLY A 1 94 ? -16.649 9.152 9.983 1.00 95.25 94 GLY A CA 1
ATOM 754 C C . GLY A 1 94 ? -17.091 10.106 8.867 1.00 95.25 94 GLY A C 1
ATOM 755 O O . GLY A 1 94 ? -17.574 11.200 9.157 1.00 95.25 94 GLY A O 1
ATOM 756 N N . LYS A 1 95 ? -16.936 9.750 7.587 1.00 95.12 95 LYS A N 1
ATOM 757 C CA . LYS A 1 95 ? -17.229 10.653 6.462 1.00 95.12 95 LYS A CA 1
ATOM 758 C C . LYS A 1 95 ? -17.716 9.902 5.226 1.00 95.12 95 LYS A C 1
ATOM 760 O O . LYS A 1 95 ? -17.271 8.797 4.924 1.00 95.12 95 LYS A O 1
ATOM 765 N N . GLY A 1 96 ? -18.617 10.529 4.468 1.00 94.62 96 GLY A N 1
ATOM 766 C CA . GLY A 1 96 ? -19.093 10.006 3.183 1.00 94.62 96 GLY A CA 1
ATOM 767 C C . GLY A 1 96 ? -19.641 8.579 3.292 1.00 94.62 96 GLY A C 1
ATOM 768 O O . GLY A 1 96 ? -20.517 8.315 4.109 1.00 94.62 96 GLY A O 1
ATOM 769 N N . ALA A 1 97 ? -19.099 7.660 2.487 1.00 95.81 97 ALA A N 1
ATOM 770 C CA . ALA A 1 97 ? -19.489 6.245 2.478 1.00 95.81 97 ALA A CA 1
ATOM 771 C C . ALA A 1 97 ? -19.138 5.478 3.770 1.00 95.81 97 ALA A C 1
ATOM 773 O O . ALA A 1 97 ? -19.571 4.345 3.942 1.00 95.81 97 ALA A O 1
ATOM 774 N N . TYR A 1 98 ? -18.362 6.089 4.665 1.00 96.12 98 TYR A N 1
ATOM 775 C CA . TYR A 1 98 ? -17.878 5.493 5.909 1.00 96.12 98 TYR A CA 1
ATOM 776 C C . TYR A 1 98 ? -18.441 6.209 7.141 1.00 96.12 98 TYR A C 1
ATOM 778 O O . TYR A 1 98 ? -17.913 6.053 8.234 1.00 96.12 98 TYR A O 1
ATOM 786 N N . ALA A 1 99 ? -19.497 7.015 6.975 1.00 95.75 99 ALA A N 1
ATOM 787 C CA . ALA A 1 99 ? -20.089 7.805 8.055 1.00 95.75 99 ALA A CA 1
ATOM 788 C C . ALA A 1 99 ? -20.653 6.959 9.213 1.00 95.75 99 ALA A C 1
ATOM 790 O O . ALA A 1 99 ? -20.760 7.465 10.322 1.00 95.75 99 ALA A O 1
ATOM 791 N N . GLU A 1 100 ? -20.996 5.691 8.964 1.00 95.44 100 GLU A N 1
ATOM 792 C CA . GLU A 1 100 ? -21.471 4.749 9.992 1.00 95.44 100 GLU A CA 1
ATOM 793 C C . GLU A 1 100 ? -20.333 4.080 10.784 1.00 95.44 100 GLU A C 1
ATOM 795 O O . GLU A 1 100 ? -20.597 3.338 11.725 1.00 95.44 100 GLU A O 1
ATOM 800 N N . ILE A 1 101 ? -19.073 4.308 10.401 1.00 95.88 101 ILE A N 1
ATOM 801 C CA . ILE A 1 101 ? -17.900 3.801 11.117 1.00 95.88 101 ILE A CA 1
ATOM 802 C C . ILE A 1 101 ? -17.402 4.918 12.030 1.00 95.88 101 ILE A C 1
ATOM 804 O O . ILE A 1 101 ? -16.968 5.964 11.540 1.00 95.88 101 ILE A O 1
ATOM 808 N N . ASP A 1 102 ? -17.445 4.693 13.340 1.00 94.69 102 ASP A N 1
ATOM 809 C CA . ASP A 1 102 ? -16.923 5.636 14.326 1.00 94.69 102 ASP A CA 1
ATOM 810 C C . ASP A 1 102 ? -15.416 5.851 14.139 1.00 94.69 102 ASP A C 1
ATOM 812 O O . ASP A 1 102 ? -14.638 4.900 14.053 1.00 94.69 102 ASP A O 1
ATOM 816 N N . CYS A 1 103 ? -15.000 7.118 14.092 1.00 93.88 103 CYS A N 1
ATOM 817 C CA . CYS A 1 103 ? -13.586 7.460 14.173 1.00 93.88 103 CYS A CA 1
ATOM 818 C C . CYS A 1 103 ? -13.168 7.565 15.642 1.00 93.88 103 CYS A C 1
ATOM 820 O O . CYS A 1 103 ? -13.830 8.286 16.396 1.00 93.88 103 CYS A O 1
ATOM 822 N N . PRO A 1 104 ? -12.059 6.930 16.060 1.00 91.31 104 PRO A N 1
ATOM 823 C CA . PRO A 1 104 ? -11.493 7.196 17.373 1.00 91.31 104 PRO A CA 1
ATOM 824 C C . PRO A 1 104 ? -11.121 8.681 17.475 1.00 91.31 104 PRO A C 1
ATOM 826 O O . PRO A 1 104 ? -10.545 9.256 16.555 1.00 91.31 104 PRO A O 1
ATOM 829 N N . THR A 1 105 ? -11.482 9.313 18.590 1.00 75.06 105 THR A N 1
ATOM 830 C CA . THR A 1 105 ? -11.261 10.750 18.83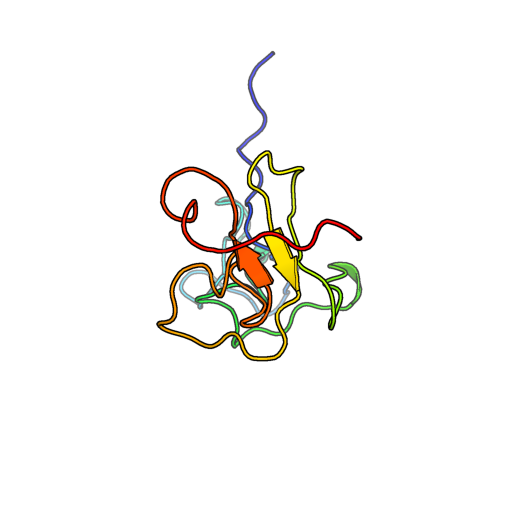2 1.00 75.06 105 THR A CA 1
ATOM 831 C C . THR A 1 105 ? -9.834 11.092 19.264 1.00 75.06 105 THR A C 1
ATOM 833 O O . THR A 1 105 ? -9.522 12.269 19.399 1.00 75.06 105 THR A O 1
ATOM 836 N N . GLU A 1 106 ? -8.982 10.088 19.479 1.00 56.22 106 GLU A N 1
ATOM 837 C CA . GLU A 1 106 ? -7.606 10.228 19.961 1.00 56.22 106 GLU A CA 1
ATOM 838 C C . GLU A 1 106 ? -6.667 9.500 18.983 1.00 56.22 106 GLU A C 1
ATOM 840 O O . GLU A 1 106 ? -6.744 8.275 18.854 1.00 56.22 106 GLU A O 1
ATOM 845 N N . GLN A 1 107 ? -5.807 10.252 18.293 1.00 52.16 107 GLN A N 1
ATOM 846 C CA . GLN A 1 107 ? -4.630 9.762 17.566 1.00 52.16 107 GLN A CA 1
ATOM 847 C C . GLN A 1 107 ? -3.433 10.628 17.939 1.00 52.16 107 GLN A C 1
ATOM 849 O O . GLN A 1 107 ? -3.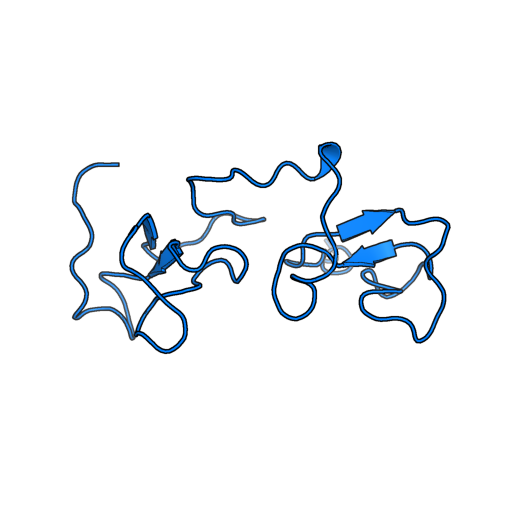606 11.870 17.961 1.00 52.16 107 GLN A O 1
#